Protein AF-L8JVK7-F1 (afdb_monomer_lite)

Foldseek 3Di:
DLLVLLVVLVVLLVVLLVVLQVVFPPRDLQADALLLSCAPPTPCNLCSQVVRLQVSLVSLQVSLVVVVVQPLLNQLSNLSSLLSNLCSVLRAHNLLALDDDPSSVSNVVSVCSNQVSNLVSLVVDPPRPVVSVLSVVLVVQLRHSPRRRNSVSNVSNVCSSSVVSSVVVD

Structure (mmCIF, N/CA/C/O backbone):
data_AF-L8JVK7-F1
#
_entry.id   AF-L8JVK7-F1
#
loop_
_atom_site.group_PDB
_atom_site.id
_atom_site.type_symbol
_atom_site.label_atom_id
_atom_site.label_alt_id
_atom_site.label_comp_id
_atom_site.label_asym_id
_atom_site.label_entity_id
_atom_site.label_seq_id
_atom_site.pdbx_PDB_ins_code
_atom_site.Cartn_x
_atom_site.Cartn_y
_atom_site.Cartn_z
_atom_site.occupancy
_atom_site.B_iso_or_equiv
_atom_site.auth_seq_id
_atom_site.auth_comp_id
_atom_site.auth_asym_id
_atom_site.auth_atom_id
_atom_site.pdbx_PDB_model_num
ATOM 1 N N . MET A 1 1 ? -22.134 5.082 6.004 1.00 75.00 1 MET A N 1
ATOM 2 C CA . MET A 1 1 ? -21.339 5.945 5.094 1.00 75.00 1 MET A CA 1
ATOM 3 C C . MET A 1 1 ? -19.867 5.546 5.098 1.00 75.00 1 MET A C 1
ATOM 5 O O . MET A 1 1 ? -19.363 5.218 4.035 1.00 75.00 1 MET A O 1
ATOM 9 N N . ALA A 1 2 ? -19.220 5.482 6.269 1.00 81.38 2 ALA A N 1
ATOM 10 C CA . ALA A 1 2 ? -17.839 5.010 6.444 1.00 81.38 2 ALA A CA 1
ATOM 11 C C . ALA A 1 2 ? -17.536 3.671 5.732 1.00 81.38 2 ALA A C 1
ATOM 13 O O . ALA A 1 2 ? -16.628 3.608 4.911 1.00 81.38 2 ALA A O 1
ATOM 14 N N . THR A 1 3 ? -18.365 2.650 5.958 1.00 87.38 3 THR A N 1
ATOM 15 C CA . THR A 1 3 ? -18.258 1.316 5.336 1.00 87.38 3 THR A CA 1
ATOM 16 C C . THR A 1 3 ? -18.320 1.338 3.811 1.00 87.38 3 THR A C 1
ATOM 18 O O . THR A 1 3 ? -17.576 0.639 3.134 1.00 87.38 3 THR A O 1
ATOM 21 N N . LEU A 1 4 ? -19.210 2.153 3.235 1.00 88.25 4 LEU A N 1
ATOM 22 C CA . LEU A 1 4 ? -19.347 2.231 1.780 1.00 88.25 4 LEU A CA 1
ATOM 23 C C . LEU A 1 4 ? -18.099 2.860 1.153 1.00 88.25 4 LEU A C 1
ATOM 25 O O . LEU A 1 4 ? -17.653 2.408 0.100 1.00 88.25 4 LEU A O 1
ATOM 29 N N . VAL A 1 5 ? -17.530 3.878 1.809 1.00 86.69 5 VAL A N 1
ATOM 30 C CA . VAL A 1 5 ? -16.297 4.543 1.366 1.00 86.69 5 VAL A CA 1
ATOM 31 C C . VAL A 1 5 ? -15.118 3.574 1.427 1.00 86.69 5 VAL A C 1
ATOM 33 O O . VAL A 1 5 ? -14.394 3.455 0.439 1.00 86.69 5 VAL A O 1
ATOM 36 N N . SER A 1 6 ? -14.954 2.842 2.535 1.00 89.88 6 SER A N 1
ATOM 37 C CA . SER A 1 6 ? -13.867 1.869 2.681 1.00 89.88 6 SER A CA 1
ATOM 38 C C . SER A 1 6 ? -13.971 0.734 1.659 1.00 89.88 6 SER A C 1
ATOM 40 O O . SER A 1 6 ? -12.996 0.469 0.959 1.00 89.88 6 SER A O 1
ATOM 42 N N . ILE A 1 7 ? -15.158 0.144 1.473 1.00 93.75 7 ILE A N 1
ATOM 43 C CA . ILE A 1 7 ? -15.390 -0.897 0.457 1.00 93.75 7 ILE A CA 1
ATOM 44 C C . ILE A 1 7 ? -15.115 -0.369 -0.956 1.00 93.75 7 ILE A C 1
ATOM 46 O O . ILE A 1 7 ? -14.382 -1.002 -1.715 1.00 93.75 7 ILE A O 1
ATOM 50 N N . SER A 1 8 ? -15.674 0.790 -1.319 1.00 93.44 8 SER A N 1
ATOM 51 C CA . SER A 1 8 ? -15.517 1.358 -2.667 1.00 93.44 8 SER A CA 1
ATOM 52 C C . SER A 1 8 ? -14.050 1.626 -2.993 1.00 93.44 8 SER A C 1
ATOM 54 O O . SER A 1 8 ? -13.586 1.312 -4.087 1.00 93.44 8 SER A O 1
ATOM 56 N N . MET A 1 9 ? -13.299 2.156 -2.029 1.00 94.38 9 MET A N 1
ATOM 57 C CA . MET A 1 9 ? -11.869 2.396 -2.170 1.00 94.38 9 MET A CA 1
ATOM 58 C C . MET A 1 9 ? -11.071 1.089 -2.284 1.00 94.38 9 MET A C 1
ATOM 60 O O . MET A 1 9 ? -10.188 1.001 -3.135 1.00 94.38 9 MET A O 1
ATOM 64 N N . SER A 1 10 ? -11.374 0.064 -1.482 1.00 95.75 10 SER A N 1
ATOM 65 C CA . SER A 1 10 ? -10.717 -1.246 -1.593 1.00 95.75 10 SER A CA 1
ATOM 66 C C . SER A 1 10 ? -10.979 -1.911 -2.944 1.00 95.75 10 SER A C 1
ATOM 68 O O . SER A 1 10 ? -10.058 -2.460 -3.548 1.00 95.75 10 SER A O 1
ATOM 70 N N . VAL A 1 11 ? -12.210 -1.818 -3.459 1.00 97.38 11 VAL A N 1
ATOM 71 C CA . VAL A 1 11 ? -12.558 -2.301 -4.804 1.00 97.38 11 VAL A CA 1
ATOM 72 C C . VAL A 1 11 ? -11.807 -1.507 -5.869 1.00 97.38 11 VAL A C 1
ATOM 74 O O . VAL A 1 11 ? -11.226 -2.099 -6.775 1.00 97.38 11 VAL A O 1
ATOM 77 N N . TYR A 1 12 ? -11.759 -0.180 -5.747 1.00 98.06 12 TYR A N 1
ATOM 78 C CA . TYR A 1 12 ? -11.007 0.680 -6.656 1.00 98.06 12 TYR A CA 1
ATOM 79 C C . TYR A 1 12 ? -9.514 0.326 -6.685 1.00 98.06 12 TYR A C 1
ATOM 81 O O . TYR A 1 12 ? -8.946 0.159 -7.765 1.00 98.06 12 TYR A O 1
ATOM 89 N N . LEU A 1 13 ? -8.897 0.134 -5.515 1.00 98.25 13 LEU A N 1
ATOM 90 C CA . LEU A 1 13 ? -7.509 -0.302 -5.398 1.00 98.25 13 LEU A CA 1
ATOM 91 C C . LEU A 1 13 ? -7.296 -1.658 -6.081 1.00 98.25 13 LEU A C 1
ATOM 93 O O . LEU A 1 13 ? -6.391 -1.794 -6.904 1.00 98.25 13 LEU A O 1
ATOM 97 N N . LEU A 1 14 ? -8.143 -2.646 -5.780 1.00 98.12 14 LEU A N 1
ATOM 98 C CA . LEU A 1 14 ? -8.056 -3.987 -6.355 1.00 98.12 14 LEU A CA 1
ATOM 99 C C . LEU A 1 14 ? -8.142 -3.953 -7.886 1.00 98.12 14 LEU A C 1
ATOM 101 O O . LEU A 1 14 ? -7.274 -4.501 -8.568 1.00 98.12 14 LEU A O 1
ATOM 105 N N . LEU A 1 15 ? -9.161 -3.280 -8.427 1.00 98.38 15 LEU A N 1
ATOM 106 C CA . LEU A 1 15 ? -9.359 -3.150 -9.869 1.00 98.38 15 LEU A CA 1
ATOM 107 C C . LEU A 1 15 ? -8.196 -2.404 -10.526 1.00 98.38 15 LEU A C 1
ATOM 109 O O . LEU A 1 15 ? -7.711 -2.833 -11.573 1.00 98.38 15 LEU A O 1
ATOM 113 N N . GLY A 1 16 ? -7.707 -1.335 -9.896 1.00 98.44 16 GLY A N 1
ATOM 114 C CA . GLY A 1 16 ? -6.546 -0.589 -10.366 1.00 98.44 16 GLY A CA 1
ATOM 115 C C . GLY A 1 16 ? -5.284 -1.448 -10.414 1.00 98.44 16 GLY A C 1
ATOM 116 O O . GLY A 1 16 ? -4.599 -1.463 -11.433 1.00 98.44 16 GLY A O 1
ATOM 117 N N . VAL A 1 17 ? -4.996 -2.224 -9.366 1.00 98.38 17 VAL A N 1
ATOM 118 C CA . VAL A 1 17 ? -3.835 -3.130 -9.326 1.00 98.38 17 VAL A CA 1
ATOM 119 C C . VAL A 1 17 ? -3.918 -4.184 -10.427 1.00 98.38 17 VAL A C 1
ATOM 121 O O . VAL A 1 17 ? -2.927 -4.408 -11.122 1.00 98.38 17 VAL A O 1
ATOM 124 N N . VAL A 1 18 ? -5.079 -4.820 -10.611 1.00 98.19 18 VAL A N 1
ATOM 125 C CA . VAL A 1 18 ? -5.285 -5.830 -11.665 1.00 98.19 18 VAL A CA 1
ATOM 126 C C . VAL A 1 18 ? -5.127 -5.205 -13.050 1.00 98.19 18 VAL A C 1
ATOM 128 O O . VAL A 1 18 ? -4.381 -5.716 -13.888 1.00 98.19 18 VAL A O 1
ATOM 131 N N . TYR A 1 19 ? -5.775 -4.064 -13.284 1.00 98.44 19 TYR A N 1
ATOM 132 C CA . TYR A 1 19 ? -5.709 -3.365 -14.560 1.00 98.44 19 TYR A CA 1
ATOM 133 C C . TYR A 1 19 ? -4.276 -2.939 -14.897 1.00 98.44 19 TYR A C 1
ATOM 135 O O . TYR A 1 19 ? -3.773 -3.275 -15.968 1.00 98.44 19 TYR A O 1
ATOM 143 N N . LEU A 1 20 ? -3.582 -2.252 -13.989 1.00 98.38 20 LEU A N 1
ATOM 144 C CA . LEU A 1 20 ? -2.217 -1.773 -14.226 1.00 98.38 20 LEU A CA 1
ATOM 145 C C . LEU A 1 20 ? -1.212 -2.919 -14.337 1.00 98.38 20 LEU A C 1
ATOM 147 O O . LEU A 1 20 ? -0.310 -2.854 -15.173 1.00 98.38 20 LEU A O 1
ATOM 151 N N . GLY A 1 21 ? -1.400 -3.989 -13.559 1.00 97.75 21 GLY A N 1
ATOM 152 C CA . GLY A 1 21 ? -0.612 -5.213 -13.673 1.00 97.75 21 GLY A CA 1
ATOM 153 C C . GLY A 1 21 ? -0.715 -5.846 -15.059 1.00 97.75 21 GLY A C 1
ATOM 154 O O . GLY A 1 21 ? 0.301 -6.255 -15.610 1.00 97.75 21 GLY A O 1
ATOM 155 N N . SER A 1 22 ? -1.900 -5.822 -15.680 1.00 97.12 22 SER A N 1
ATOM 156 C CA . SER A 1 22 ? -2.086 -6.305 -17.059 1.00 97.12 22 SER A CA 1
ATOM 157 C C . SER A 1 22 ? -1.396 -5.441 -18.126 1.00 97.12 22 SER A C 1
ATOM 159 O O . SER A 1 22 ? -1.171 -5.901 -19.244 1.00 97.12 22 SER A O 1
ATOM 161 N N . LYS A 1 23 ? -1.081 -4.177 -17.808 1.00 97.19 23 LYS A N 1
ATOM 162 C CA . LYS A 1 23 ? -0.475 -3.212 -18.741 1.00 97.19 23 LYS A CA 1
ATOM 163 C C . LYS A 1 23 ? 1.040 -3.106 -18.603 1.00 97.19 23 LYS A C 1
ATOM 165 O O . LYS A 1 23 ? 1.707 -2.745 -19.570 1.00 97.19 23 LYS A O 1
ATOM 170 N N . LYS A 1 24 ? 1.596 -3.398 -17.426 1.00 96.44 24 LYS A N 1
ATOM 171 C CA . LYS A 1 24 ? 3.044 -3.380 -17.204 1.00 96.44 24 LYS A CA 1
ATOM 172 C C . LYS A 1 24 ? 3.661 -4.688 -17.710 1.00 96.44 24 LYS A C 1
ATOM 174 O O . LYS A 1 24 ? 3.411 -5.758 -17.162 1.00 96.44 24 LYS A O 1
ATOM 179 N N . GLN A 1 25 ? 4.494 -4.600 -18.748 1.00 91.94 25 GLN A N 1
ATOM 180 C CA . GLN A 1 25 ? 5.178 -5.765 -19.312 1.00 91.94 25 GLN A CA 1
ATOM 181 C C . GLN A 1 25 ? 6.007 -6.493 -18.243 1.00 91.94 25 GLN A C 1
ATOM 183 O O . GLN A 1 25 ? 6.648 -5.862 -17.403 1.00 91.94 25 GLN A O 1
ATOM 188 N N . SER A 1 26 ? 5.976 -7.827 -18.278 1.00 91.69 26 SER A N 1
ATOM 189 C CA . SER A 1 26 ? 6.688 -8.704 -17.338 1.00 91.69 26 SER A CA 1
ATOM 190 C C . SER A 1 26 ? 6.272 -8.551 -15.870 1.00 91.69 26 SER A C 1
ATOM 192 O O . SER A 1 26 ? 6.915 -9.123 -14.992 1.00 91.69 26 SER A O 1
ATOM 194 N N . TYR A 1 27 ? 5.191 -7.824 -15.572 1.00 96.50 27 TYR A N 1
ATOM 195 C CA . TYR A 1 27 ? 4.654 -7.768 -14.222 1.00 96.50 27 TYR A CA 1
ATOM 196 C C . TYR A 1 27 ? 4.026 -9.108 -13.829 1.00 96.50 27 TYR A C 1
ATOM 198 O O . TYR A 1 27 ? 3.300 -9.729 -14.601 1.00 96.50 27 TYR A O 1
ATOM 206 N N . ASN A 1 28 ? 4.294 -9.559 -12.607 1.00 96.94 28 ASN A N 1
ATOM 207 C CA . ASN A 1 28 ? 3.753 -10.794 -12.074 1.00 96.94 28 ASN A CA 1
ATOM 208 C C . ASN A 1 28 ? 3.220 -10.509 -10.670 1.00 96.94 28 ASN A C 1
ATOM 210 O O . ASN A 1 28 ? 3.987 -10.136 -9.788 1.00 96.94 28 ASN A O 1
ATOM 214 N N . HIS A 1 29 ? 1.919 -10.709 -10.458 1.00 96.19 29 HIS A N 1
ATOM 215 C CA . HIS A 1 29 ? 1.257 -10.409 -9.185 1.00 96.19 29 HIS A CA 1
ATOM 216 C C . HIS A 1 29 ? 1.777 -11.231 -7.996 1.00 96.19 29 HIS A C 1
ATOM 218 O O . HIS A 1 29 ? 1.595 -10.823 -6.854 1.00 96.19 29 HIS A O 1
ATOM 224 N N . LEU A 1 30 ? 2.413 -12.378 -8.238 1.00 95.50 30 LEU A N 1
ATOM 225 C CA . LEU A 1 30 ? 2.976 -13.213 -7.178 1.00 95.50 30 LEU A CA 1
ATOM 226 C C . LEU A 1 30 ? 4.382 -12.745 -6.786 1.00 95.50 30 LEU A C 1
ATOM 228 O O . LEU A 1 30 ? 4.726 -12.745 -5.606 1.00 95.50 30 LEU A O 1
ATOM 232 N N . LYS A 1 31 ? 5.178 -12.318 -7.772 1.00 96.75 31 LYS A N 1
ATOM 233 C CA . LYS A 1 31 ? 6.586 -11.948 -7.573 1.00 96.75 31 LYS A CA 1
ATOM 234 C C . LYS A 1 31 ? 6.782 -10.472 -7.258 1.00 96.75 31 LYS A C 1
ATOM 236 O O . LYS A 1 31 ? 7.533 -10.152 -6.351 1.00 96.75 31 LYS A O 1
ATOM 241 N N . HIS A 1 32 ? 6.108 -9.588 -7.984 1.00 97.81 32 HIS A N 1
ATOM 242 C CA . HIS A 1 32 ? 6.326 -8.146 -7.893 1.00 97.81 32 HIS A CA 1
ATOM 243 C C . HIS A 1 32 ? 5.328 -7.496 -6.948 1.00 97.81 32 HIS A C 1
ATOM 245 O O . HIS A 1 32 ? 4.149 -7.853 -6.949 1.00 97.81 32 HIS A O 1
ATOM 251 N N . THR A 1 33 ? 5.775 -6.522 -6.169 1.00 98.00 33 THR A N 1
ATOM 252 C CA . THR A 1 33 ? 4.947 -5.715 -5.276 1.00 98.00 33 THR A CA 1
ATOM 253 C C . THR A 1 33 ? 3.991 -4.822 -6.073 1.00 98.00 33 THR A C 1
ATOM 255 O O . THR A 1 33 ? 4.157 -4.551 -7.264 1.00 98.00 33 THR A O 1
ATOM 258 N N . ILE A 1 34 ? 2.929 -4.360 -5.424 1.00 98.25 34 ILE A N 1
ATOM 259 C CA . ILE A 1 34 ? 2.035 -3.311 -5.906 1.00 98.25 34 ILE A CA 1
ATOM 260 C C . ILE A 1 34 ? 2.831 -2.028 -6.150 1.00 98.25 34 ILE A C 1
ATOM 262 O O . ILE A 1 34 ? 2.643 -1.417 -7.197 1.00 98.25 34 ILE A O 1
ATOM 266 N N . SER A 1 35 ? 3.757 -1.659 -5.257 1.00 97.25 35 SER A N 1
ATOM 267 C CA . SER A 1 35 ? 4.570 -0.442 -5.404 1.00 97.25 35 SER A CA 1
ATOM 268 C C . SER A 1 35 ? 5.380 -0.421 -6.701 1.00 97.25 35 SER A C 1
ATOM 270 O O . SER A 1 35 ? 5.465 0.626 -7.341 1.00 97.25 35 SER A O 1
ATOM 272 N N . GLU A 1 36 ? 5.865 -1.580 -7.162 1.00 97.88 36 GLU A N 1
ATOM 273 C CA . GLU A 1 36 ? 6.584 -1.702 -8.432 1.00 97.88 36 GLU A CA 1
ATOM 274 C C . GLU A 1 36 ? 5.727 -1.305 -9.649 1.00 97.88 36 GLU A C 1
ATOM 276 O O . GLU A 1 36 ? 6.278 -0.949 -10.688 1.00 97.88 36 GLU A O 1
ATOM 281 N N . LEU A 1 37 ? 4.388 -1.286 -9.576 1.00 98.12 37 LEU A N 1
ATOM 282 C CA . LEU A 1 37 ? 3.559 -0.729 -10.662 1.00 98.12 37 LEU A CA 1
ATOM 283 C C . LEU A 1 37 ? 3.899 0.746 -10.931 1.00 98.12 37 LEU A C 1
ATOM 285 O O . LEU A 1 37 ? 3.940 1.174 -12.089 1.00 98.12 37 LEU A O 1
ATOM 289 N N . GLY A 1 38 ? 4.169 1.497 -9.861 1.00 97.12 38 GLY A N 1
ATOM 290 C CA . GLY A 1 38 ? 4.529 2.910 -9.884 1.00 97.12 38 GLY A CA 1
ATOM 291 C C . GLY A 1 38 ? 6.030 3.185 -9.930 1.00 97.12 38 GLY A C 1
ATOM 292 O O . GLY A 1 38 ? 6.413 4.346 -9.809 1.00 97.12 38 GLY A O 1
ATOM 293 N N . GLU A 1 39 ? 6.885 2.175 -10.111 1.00 97.31 39 GLU A N 1
ATOM 294 C CA . GLU A 1 39 ? 8.336 2.384 -10.121 1.00 97.31 39 GLU A CA 1
ATOM 295 C C . GLU A 1 39 ? 8.786 3.337 -11.238 1.00 97.31 39 GLU A C 1
ATOM 297 O O . GLU A 1 39 ? 8.185 3.410 -12.319 1.00 97.31 39 GLU A O 1
ATOM 302 N N . ARG A 1 40 ? 9.881 4.061 -10.996 1.00 95.06 40 ARG A N 1
ATOM 303 C CA . ARG A 1 40 ? 10.439 5.004 -11.976 1.00 95.06 40 ARG A CA 1
ATOM 304 C C . ARG A 1 40 ? 10.745 4.301 -13.302 1.00 95.06 40 ARG A C 1
ATOM 306 O O . ARG A 1 40 ? 11.411 3.276 -13.331 1.00 95.06 40 ARG A O 1
ATOM 313 N N . GLY A 1 41 ? 10.284 4.882 -14.410 1.00 93.88 41 GLY A N 1
ATOM 314 C CA . GLY A 1 41 ? 10.465 4.314 -15.753 1.00 93.88 41 GLY A CA 1
ATOM 315 C C . GLY A 1 41 ? 9.389 3.307 -16.178 1.00 93.88 41 GLY A C 1
ATOM 316 O O . GLY A 1 41 ? 9.380 2.898 -17.335 1.00 93.88 41 GLY A O 1
ATOM 317 N N . SER A 1 42 ? 8.444 2.952 -15.298 1.00 95.94 42 SER A N 1
ATOM 318 C CA . SER A 1 42 ? 7.280 2.134 -15.659 1.00 95.94 42 SER A CA 1
ATOM 319 C C . SER A 1 42 ? 6.422 2.807 -16.740 1.00 95.94 42 SER A C 1
ATOM 321 O O . SER A 1 42 ? 6.116 3.998 -16.665 1.00 95.94 42 SER A O 1
ATOM 323 N N . VAL A 1 43 ? 5.939 2.033 -17.716 1.00 96.94 43 VAL A N 1
ATOM 324 C CA . VAL A 1 43 ? 5.007 2.526 -18.753 1.00 96.94 43 VAL A CA 1
ATOM 325 C C . VAL A 1 43 ? 3.675 3.006 -18.170 1.00 96.94 43 VAL A C 1
ATOM 327 O O . VAL A 1 43 ? 3.027 3.885 -18.733 1.00 96.94 43 VAL A O 1
ATOM 330 N N . VAL A 1 44 ? 3.283 2.472 -17.008 1.00 97.62 44 VAL A N 1
ATOM 331 C CA . VAL A 1 44 ? 2.074 2.878 -16.279 1.00 97.62 44 VAL A CA 1
ATOM 332 C C . VAL A 1 44 ? 2.362 3.850 -15.131 1.00 97.62 44 VAL A C 1
ATOM 334 O O . VAL A 1 44 ? 1.468 4.133 -14.339 1.00 97.62 44 VAL A O 1
ATOM 337 N N . PHE A 1 45 ? 3.577 4.405 -15.053 1.00 97.38 45 PHE A N 1
ATOM 338 C CA . PHE A 1 45 ? 4.055 5.236 -13.943 1.00 97.38 45 PHE A CA 1
ATOM 339 C C . PHE A 1 45 ? 3.058 6.308 -13.487 1.00 97.38 45 PHE A C 1
ATOM 341 O O . PHE A 1 45 ? 2.702 6.363 -12.311 1.00 97.38 45 PHE A O 1
ATOM 348 N N . LYS A 1 46 ? 2.589 7.166 -14.404 1.00 98.00 46 LYS A N 1
ATOM 349 C CA . LYS A 1 46 ? 1.695 8.282 -14.044 1.00 98.00 46 LYS A CA 1
ATOM 350 C C . LYS A 1 46 ? 0.352 7.779 -13.523 1.00 98.00 46 LYS A C 1
ATOM 352 O O . LYS A 1 46 ? -0.168 8.325 -12.556 1.00 98.00 46 LYS A O 1
ATOM 357 N N . LEU A 1 47 ? -0.193 6.745 -14.163 1.00 98.38 47 LEU A N 1
ATOM 358 C CA . LEU A 1 47 ? -1.499 6.202 -13.812 1.00 98.38 47 LEU A CA 1
ATOM 359 C C . LEU A 1 47 ? -1.446 5.428 -12.489 1.00 98.38 47 LEU A C 1
ATOM 361 O O . LEU A 1 47 ? -2.354 5.572 -11.685 1.00 98.38 47 LEU A O 1
ATOM 365 N N . ALA A 1 48 ? -0.371 4.685 -12.222 1.00 98.44 48 ALA A N 1
ATOM 366 C CA . ALA A 1 48 ? -0.162 4.019 -10.938 1.00 98.44 48 ALA A CA 1
ATOM 367 C C . ALA A 1 48 ? -0.000 5.027 -9.791 1.00 98.44 48 ALA A C 1
ATOM 369 O O . ALA A 1 48 ? -0.727 4.968 -8.805 1.00 98.44 48 ALA A O 1
ATOM 370 N N . ASN A 1 49 ? 0.905 5.996 -9.934 1.00 98.62 49 ASN A N 1
ATOM 371 C CA . ASN A 1 49 ? 1.198 6.930 -8.850 1.00 98.62 49 ASN A CA 1
ATOM 372 C C . ASN A 1 49 ? 0.055 7.925 -8.616 1.00 98.62 49 ASN A C 1
ATOM 374 O O . ASN A 1 49 ? -0.472 8.019 -7.512 1.00 98.62 49 ASN A O 1
ATOM 378 N N . TYR A 1 50 ? -0.377 8.645 -9.652 1.00 98.62 50 TYR A N 1
ATOM 379 C CA . TYR A 1 50 ? -1.345 9.737 -9.494 1.00 98.62 50 TYR A CA 1
ATOM 380 C C . TYR A 1 50 ? -2.792 9.317 -9.733 1.00 98.62 50 TYR A C 1
ATOM 382 O O . TYR A 1 50 ? -3.706 9.995 -9.278 1.00 98.62 50 TYR A O 1
ATOM 390 N N . GLY A 1 51 ? -3.005 8.215 -10.449 1.00 98.25 51 GLY A N 1
ATOM 391 C CA . GLY A 1 51 ? -4.331 7.703 -10.777 1.00 98.25 51 GLY A CA 1
ATOM 392 C C . GLY A 1 51 ? -4.746 6.468 -9.986 1.00 98.25 51 GLY A C 1
ATOM 393 O O . GLY A 1 51 ? -5.814 5.949 -10.275 1.00 98.25 51 GLY A O 1
ATOM 394 N N . LEU A 1 52 ? -3.930 5.984 -9.043 1.00 98.62 52 LEU A N 1
ATOM 395 C CA . LEU A 1 52 ? -4.294 4.895 -8.133 1.00 98.62 52 LEU A CA 1
ATOM 396 C C . LEU A 1 52 ? -3.798 5.170 -6.711 1.00 98.62 52 LEU A C 1
ATOM 398 O O . LEU A 1 52 ? -4.613 5.290 -5.800 1.00 98.62 52 LEU A O 1
ATOM 402 N N . PHE A 1 53 ? -2.486 5.329 -6.511 1.00 98.62 53 PHE A N 1
ATOM 403 C CA . PHE A 1 53 ? -1.924 5.470 -5.164 1.00 98.62 53 PHE A CA 1
ATOM 404 C C . PHE A 1 53 ? -2.325 6.782 -4.494 1.00 98.62 53 PHE A C 1
ATOM 406 O O . PHE A 1 53 ? -2.796 6.763 -3.359 1.00 98.62 53 PHE A O 1
ATOM 413 N N . LEU A 1 54 ? -2.219 7.911 -5.200 1.00 98.62 54 LEU A N 1
ATOM 414 C CA . LEU A 1 54 ? -2.592 9.207 -4.639 1.00 98.62 54 LEU A CA 1
ATOM 415 C C . LEU A 1 54 ? -4.085 9.278 -4.252 1.00 98.62 54 LEU A C 1
ATOM 417 O O . LEU A 1 54 ? -4.360 9.639 -3.107 1.00 98.62 54 LEU A O 1
ATOM 421 N N . PRO A 1 55 ? -5.057 8.902 -5.111 1.00 98.12 55 PRO A N 1
ATOM 422 C CA . PRO A 1 55 ? -6.467 8.904 -4.725 1.00 98.12 55 PRO A CA 1
ATOM 423 C C . PRO A 1 55 ? -6.768 7.994 -3.531 1.00 98.12 55 PRO A C 1
ATOM 425 O O . PRO A 1 55 ? -7.527 8.392 -2.648 1.00 98.12 55 PRO A O 1
ATOM 428 N N . VAL A 1 56 ? -6.149 6.808 -3.461 1.00 98.19 56 VAL A N 1
ATOM 429 C CA . VAL A 1 56 ? -6.289 5.897 -2.310 1.00 98.19 56 VAL A CA 1
ATOM 430 C C . VAL A 1 56 ? -5.732 6.542 -1.042 1.00 98.19 56 VAL A C 1
ATOM 432 O O . VAL A 1 56 ? -6.436 6.616 -0.037 1.00 98.19 56 VAL A O 1
ATOM 435 N N . GLY A 1 57 ? -4.514 7.088 -1.094 1.00 98.12 57 GLY A N 1
ATOM 436 C CA . GLY A 1 57 ? -3.882 7.748 0.048 1.00 98.12 57 GLY A CA 1
ATOM 437 C C . GLY A 1 57 ? -4.692 8.936 0.573 1.00 98.12 57 GLY A C 1
ATOM 438 O O . GLY A 1 57 ? -4.918 9.044 1.778 1.00 98.12 57 GLY A O 1
ATOM 439 N N . LEU A 1 58 ? -5.198 9.797 -0.315 1.00 97.38 58 LEU A N 1
ATOM 440 C CA . LEU A 1 58 ? -6.031 10.940 0.077 1.00 97.38 58 LEU A CA 1
ATOM 441 C C . LEU A 1 58 ? -7.379 10.499 0.658 1.00 97.38 58 LEU A C 1
ATOM 443 O O . LEU A 1 58 ? -7.835 11.068 1.650 1.00 97.38 58 LEU A O 1
ATOM 447 N N . SER A 1 59 ? -7.994 9.465 0.079 1.00 95.38 59 SER A N 1
ATOM 448 C CA . SER A 1 59 ? -9.263 8.918 0.572 1.00 95.38 59 SER A CA 1
ATOM 449 C C . SER A 1 59 ? -9.116 8.343 1.979 1.00 95.38 59 SER A C 1
ATOM 451 O O . SER A 1 59 ? -9.960 8.603 2.831 1.00 95.38 59 SER A O 1
ATOM 453 N N . LEU A 1 60 ? -8.016 7.634 2.251 1.00 96.31 60 LEU A N 1
ATOM 454 C CA . LEU A 1 60 ? -7.675 7.124 3.581 1.00 96.31 60 LEU A CA 1
ATOM 455 C C . LEU A 1 60 ? -7.453 8.245 4.602 1.00 96.31 60 LEU A C 1
ATOM 457 O O . LEU A 1 60 ? -7.904 8.121 5.738 1.00 96.31 60 LEU A O 1
ATOM 461 N N . MET A 1 61 ? -6.811 9.350 4.204 1.00 96.12 61 MET A N 1
ATOM 462 C CA . MET A 1 61 ? -6.634 10.503 5.096 1.00 96.12 61 MET A CA 1
ATOM 463 C C . MET A 1 61 ? -7.981 11.131 5.444 1.00 96.12 61 MET A C 1
ATOM 465 O O . MET A 1 61 ? -8.293 11.339 6.614 1.00 96.12 61 MET A O 1
ATOM 469 N N . LEU A 1 62 ? -8.809 11.397 4.430 1.00 92.12 62 LEU A N 1
ATOM 470 C CA . LEU A 1 62 ? -10.151 11.936 4.636 1.00 92.12 62 LEU A CA 1
ATOM 471 C C . LEU A 1 62 ? -10.977 11.011 5.534 1.00 92.12 62 LEU A C 1
ATOM 473 O O . LEU A 1 62 ? -11.660 11.465 6.449 1.00 92.12 62 LEU A O 1
ATOM 477 N N . PHE A 1 63 ? -10.877 9.707 5.299 1.00 90.44 63 PHE A N 1
ATOM 478 C CA . PHE A 1 63 ? -11.544 8.700 6.100 1.00 90.44 63 PHE A CA 1
ATOM 479 C C . PHE A 1 63 ? -11.073 8.717 7.563 1.00 90.44 63 PHE A C 1
ATOM 481 O O . PHE A 1 63 ? -11.914 8.720 8.458 1.00 90.44 63 PHE A O 1
ATOM 488 N N . ALA A 1 64 ? -9.769 8.840 7.823 1.00 93.56 64 ALA A N 1
ATOM 489 C CA . ALA A 1 64 ? -9.222 8.968 9.175 1.00 93.56 64 ALA A CA 1
ATOM 490 C C . ALA A 1 64 ? -9.740 10.206 9.929 1.00 93.56 64 ALA A C 1
ATOM 492 O O . ALA A 1 64 ? -10.002 10.144 11.132 1.00 93.56 64 ALA A O 1
ATOM 493 N N . LEU A 1 65 ? -9.911 11.330 9.224 1.00 90.31 65 LEU A N 1
ATOM 494 C CA . LEU A 1 65 ? -10.455 12.564 9.799 1.00 90.31 65 LEU A CA 1
ATOM 495 C C . LEU A 1 65 ? -11.932 12.411 10.196 1.00 90.31 65 LEU A C 1
ATOM 497 O O . LEU A 1 65 ? -12.372 13.000 11.181 1.00 90.31 65 LEU A O 1
ATOM 501 N N . ILE A 1 66 ? -12.691 11.599 9.455 1.00 85.25 66 ILE A N 1
ATOM 502 C CA . ILE A 1 66 ? -14.116 11.345 9.712 1.00 85.25 66 ILE A CA 1
ATOM 503 C C . ILE A 1 66 ? -14.312 10.236 10.762 1.00 85.25 66 ILE A C 1
ATOM 505 O O . ILE A 1 66 ? -15.249 10.297 11.556 1.00 85.25 66 ILE A O 1
ATOM 509 N N . ALA A 1 67 ? -13.433 9.231 10.799 1.00 79.75 67 ALA A N 1
ATOM 510 C CA . ALA A 1 67 ? -13.507 8.061 11.680 1.00 79.75 67 ALA A CA 1
ATOM 511 C C . ALA A 1 67 ? -13.028 8.317 13.129 1.00 79.75 67 ALA A C 1
ATOM 513 O O . ALA A 1 67 ? -12.719 7.374 13.856 1.00 79.75 67 ALA A O 1
ATOM 514 N N . SER A 1 68 ? -12.991 9.577 13.573 1.00 71.19 68 SER A N 1
ATOM 515 C CA . SER A 1 68 ? -12.276 10.065 14.768 1.00 71.19 68 SER A CA 1
ATOM 516 C C . SER A 1 68 ? -12.679 9.474 16.126 1.00 71.19 68 SER A C 1
ATOM 518 O O . SER A 1 68 ? -12.038 9.770 17.127 1.00 71.19 68 SER A O 1
ATOM 520 N N . LYS A 1 69 ? -13.725 8.644 16.193 1.00 83.88 69 LYS A N 1
ATOM 521 C CA . LYS A 1 69 ? -14.200 8.017 17.438 1.00 83.88 69 LYS A CA 1
ATOM 522 C C . LYS A 1 69 ? -13.592 6.640 17.719 1.00 83.88 69 LYS A C 1
ATOM 524 O O . LYS A 1 69 ? -13.766 6.133 18.820 1.00 83.88 69 LYS A O 1
ATOM 529 N N . ASN A 1 70 ? -12.924 6.028 16.742 1.00 90.38 70 ASN A N 1
ATOM 530 C CA . ASN A 1 70 ? -12.248 4.743 16.901 1.00 90.38 70 ASN A CA 1
ATOM 531 C C . ASN A 1 70 ? -10.753 4.938 16.619 1.00 90.38 70 ASN A C 1
ATOM 533 O O . ASN A 1 70 ? -10.353 5.109 15.468 1.00 90.38 70 ASN A O 1
ATOM 537 N N . GLU A 1 71 ? -9.940 4.929 17.677 1.00 92.81 71 GLU A N 1
ATOM 538 C CA . GLU A 1 71 ? -8.501 5.220 17.603 1.00 92.81 71 GLU A CA 1
ATOM 539 C C . GLU A 1 71 ? -7.741 4.216 16.730 1.00 92.81 71 GLU A C 1
ATOM 541 O O . GLU A 1 71 ? -6.877 4.611 15.949 1.00 92.81 71 GLU A O 1
ATOM 546 N N . VAL A 1 72 ? -8.103 2.929 16.796 1.00 94.31 72 VAL A N 1
ATOM 547 C CA . VAL A 1 72 ? -7.493 1.876 15.969 1.00 94.31 72 VAL A CA 1
ATOM 548 C C . VAL A 1 72 ? -7.800 2.121 14.495 1.00 94.31 72 VAL A C 1
ATOM 550 O O . VAL A 1 72 ? -6.896 2.098 13.661 1.00 94.31 72 VAL A O 1
ATOM 553 N N . LEU A 1 73 ? -9.063 2.406 14.170 1.00 94.38 73 LEU A N 1
ATOM 554 C CA . LEU A 1 73 ? -9.492 2.699 12.804 1.00 94.38 73 LEU A CA 1
ATOM 555 C C . LEU A 1 73 ? -8.818 3.962 12.260 1.00 94.38 73 LEU A C 1
ATOM 557 O O . LEU A 1 73 ? -8.318 3.959 11.133 1.00 94.38 73 LEU A O 1
ATOM 561 N N . GLN A 1 74 ? -8.789 5.034 13.053 1.00 95.62 74 GLN A N 1
ATOM 562 C CA . GLN A 1 74 ? -8.161 6.295 12.675 1.00 95.62 74 GLN A CA 1
ATOM 563 C C . GLN A 1 74 ? -6.657 6.113 12.448 1.00 95.62 74 GLN A C 1
ATOM 565 O O . GLN A 1 74 ? -6.150 6.494 11.393 1.00 95.62 74 GLN A O 1
ATOM 570 N N . GLY A 1 75 ? -5.956 5.497 13.400 1.00 96.31 75 GLY A N 1
ATOM 571 C CA . GLY A 1 75 ? -4.523 5.249 13.321 1.00 96.31 75 GLY A CA 1
ATOM 572 C C . GLY A 1 75 ? -4.135 4.387 12.124 1.00 96.31 75 GLY A C 1
ATOM 573 O O . GLY A 1 75 ? -3.276 4.773 11.329 1.00 96.31 75 GLY A O 1
ATOM 574 N N . LEU A 1 76 ? -4.841 3.270 11.924 1.00 96.56 76 LEU A N 1
ATOM 575 C CA . LEU A 1 76 ? -4.654 2.395 10.765 1.00 96.56 76 LEU A CA 1
ATOM 576 C C . LEU A 1 76 ? -4.852 3.149 9.441 1.00 96.56 76 LEU A C 1
ATOM 578 O O . LEU A 1 76 ? -4.053 3.006 8.514 1.00 96.56 76 LEU A O 1
ATOM 582 N N . SER A 1 77 ? -5.886 3.988 9.365 1.00 97.00 77 SER A N 1
ATOM 583 C CA . SER A 1 77 ? -6.190 4.786 8.173 1.00 97.00 77 SER A CA 1
ATOM 584 C C . SER A 1 77 ? -5.098 5.817 7.871 1.00 97.00 77 SER A C 1
ATOM 586 O O . SER A 1 77 ? -4.725 5.985 6.710 1.00 97.00 77 SER A O 1
ATOM 588 N N . ILE A 1 78 ? -4.528 6.462 8.896 1.00 98.06 78 ILE A N 1
ATOM 589 C CA . ILE A 1 78 ? -3.397 7.393 8.745 1.00 98.06 78 ILE A CA 1
ATOM 590 C C . ILE A 1 78 ? -2.155 6.655 8.240 1.00 98.06 78 ILE A C 1
ATOM 592 O O . ILE A 1 78 ? -1.526 7.106 7.284 1.00 98.06 78 ILE A O 1
ATOM 596 N N . CYS A 1 79 ? -1.813 5.507 8.831 1.00 98.50 79 CYS A N 1
ATOM 597 C CA . CYS A 1 79 ? -0.656 4.712 8.414 1.00 98.50 79 CYS A CA 1
ATOM 598 C C . CYS A 1 79 ? -0.765 4.270 6.947 1.00 98.50 79 CYS A C 1
ATOM 600 O O . CYS A 1 79 ? 0.175 4.463 6.174 1.00 98.50 79 CYS A O 1
ATOM 602 N N . LEU A 1 80 ? -1.925 3.741 6.542 1.00 98.31 80 LEU A N 1
ATOM 603 C CA . LEU A 1 80 ? -2.194 3.384 5.146 1.00 98.31 80 LEU A CA 1
ATOM 604 C C . LEU A 1 80 ? -2.125 4.613 4.230 1.00 98.31 80 LEU A C 1
ATOM 606 O O . LEU A 1 80 ? -1.523 4.553 3.158 1.00 98.31 80 LEU A O 1
ATOM 610 N N . SER A 1 81 ? -2.699 5.741 4.657 1.00 98.38 81 SER A N 1
ATOM 611 C CA . SER A 1 81 ? -2.665 6.987 3.893 1.00 98.38 81 SER A CA 1
ATOM 612 C C . SER A 1 81 ? -1.237 7.447 3.608 1.00 98.38 81 SER A C 1
ATOM 614 O O . SER A 1 81 ? -0.918 7.738 2.457 1.00 98.38 81 SER A O 1
ATOM 616 N N . ILE A 1 82 ? -0.368 7.458 4.625 1.00 98.56 82 ILE A N 1
ATOM 617 C CA . ILE A 1 82 ? 1.041 7.845 4.485 1.00 98.56 82 ILE A CA 1
ATOM 618 C C . ILE A 1 82 ? 1.747 6.948 3.466 1.00 98.56 82 ILE A C 1
ATOM 620 O O . ILE A 1 82 ? 2.409 7.470 2.569 1.00 98.56 82 ILE A O 1
ATOM 624 N N . GLY A 1 83 ? 1.570 5.626 3.559 1.00 98.44 83 GLY A N 1
ATOM 625 C CA . GLY A 1 83 ? 2.164 4.676 2.617 1.00 98.44 83 GLY A CA 1
ATOM 626 C C . GLY A 1 83 ? 1.770 4.959 1.168 1.00 98.44 83 GLY A C 1
ATOM 627 O O . GLY A 1 83 ? 2.633 5.199 0.323 1.00 98.44 83 GLY A O 1
ATOM 628 N N . TYR A 1 84 ? 0.466 5.020 0.889 1.00 98.56 84 TYR A N 1
ATOM 629 C CA . TYR A 1 84 ? -0.051 5.243 -0.464 1.00 98.56 84 TYR A CA 1
ATOM 630 C C . TYR A 1 84 ? 0.239 6.654 -1.002 1.00 98.56 84 TYR A C 1
ATOM 632 O O . TYR A 1 84 ? 0.665 6.805 -2.149 1.00 98.56 84 TYR A O 1
ATOM 640 N N . ALA A 1 85 ? 0.040 7.697 -0.192 1.00 98.50 85 ALA A N 1
ATOM 641 C CA . ALA A 1 85 ? 0.237 9.078 -0.624 1.00 98.50 85 ALA A CA 1
ATOM 642 C C . ALA A 1 85 ? 1.716 9.383 -0.884 1.00 98.50 85 ALA A C 1
ATOM 644 O O . ALA A 1 85 ? 2.050 9.960 -1.919 1.00 98.50 85 ALA A O 1
ATOM 645 N N . LEU A 1 86 ? 2.621 8.971 0.012 1.00 98.44 86 LEU A N 1
ATOM 646 C CA . LEU A 1 86 ? 4.050 9.194 -0.202 1.00 98.44 86 LEU A CA 1
ATOM 647 C C . LEU A 1 86 ? 4.602 8.309 -1.317 1.00 98.44 86 LEU A C 1
ATOM 649 O O . LEU A 1 86 ? 5.427 8.800 -2.082 1.00 98.44 86 LEU A O 1
ATOM 653 N N . ALA A 1 87 ? 4.118 7.075 -1.493 1.00 97.62 87 ALA A N 1
ATOM 654 C CA . ALA A 1 87 ? 4.513 6.243 -2.631 1.00 97.62 87 ALA A CA 1
ATOM 655 C C . ALA A 1 87 ? 4.216 6.914 -3.984 1.00 97.62 87 ALA A C 1
ATOM 657 O O . ALA A 1 87 ? 4.995 6.749 -4.918 1.00 97.62 87 ALA A O 1
ATOM 658 N N . ALA A 1 88 ? 3.147 7.714 -4.079 1.00 98.38 88 ALA A N 1
ATOM 659 C CA . ALA A 1 88 ? 2.806 8.446 -5.297 1.00 98.38 88 ALA A CA 1
ATOM 660 C C . ALA A 1 88 ? 3.810 9.561 -5.654 1.00 98.38 88 ALA A C 1
ATOM 662 O O . ALA A 1 88 ? 4.086 9.800 -6.832 1.00 98.38 88 ALA A O 1
ATOM 663 N N . PHE A 1 89 ? 4.350 10.270 -4.657 1.00 98.38 89 PHE A N 1
ATOM 664 C CA . PHE A 1 89 ? 5.306 11.370 -4.870 1.00 98.38 89 PHE A CA 1
ATOM 665 C C . PHE A 1 89 ? 6.769 10.914 -4.827 1.00 98.38 89 PHE A C 1
ATOM 667 O O . PHE A 1 89 ? 7.631 11.499 -5.488 1.00 98.38 89 PHE A O 1
ATOM 674 N N . PHE A 1 90 ? 7.035 9.845 -4.083 1.00 98.31 90 PHE A N 1
ATOM 675 C CA . PHE A 1 90 ? 8.331 9.203 -3.908 1.00 98.31 90 PHE A CA 1
ATOM 676 C C . PHE A 1 90 ? 8.213 7.743 -4.370 1.00 98.31 90 PHE A C 1
ATOM 678 O O . PHE A 1 90 ? 8.182 6.821 -3.554 1.00 98.31 90 PHE A O 1
ATOM 685 N N . PRO A 1 91 ? 8.090 7.519 -5.691 1.00 97.81 91 PRO A N 1
ATOM 686 C CA . PRO A 1 91 ? 8.001 6.181 -6.258 1.00 97.81 91 PRO A CA 1
ATOM 687 C C . PRO A 1 91 ? 9.294 5.410 -6.010 1.00 97.81 91 PRO A C 1
ATOM 689 O O . PRO A 1 91 ? 10.384 5.995 -6.001 1.00 97.81 91 PRO A O 1
ATOM 692 N N . CYS A 1 92 ? 9.166 4.093 -5.868 1.00 97.69 92 CYS A N 1
ATOM 693 C CA . CYS A 1 92 ? 10.320 3.221 -5.747 1.00 97.69 92 CYS A CA 1
ATOM 694 C C . CYS A 1 92 ? 11.157 3.218 -7.037 1.00 97.69 92 CYS A C 1
ATOM 696 O O . CYS A 1 92 ? 10.697 3.528 -8.145 1.00 97.69 92 CYS A O 1
ATOM 698 N N . ASP A 1 93 ? 12.414 2.851 -6.877 1.00 98.06 93 ASP A N 1
ATOM 699 C CA . ASP A 1 93 ? 13.318 2.526 -7.962 1.00 98.06 93 ASP A CA 1
ATOM 700 C C . ASP A 1 93 ? 12.918 1.181 -8.586 1.00 98.06 93 ASP A C 1
ATOM 702 O O . ASP A 1 93 ? 12.204 0.399 -7.947 1.00 98.06 93 ASP A O 1
ATOM 706 N N . PRO A 1 94 ? 13.345 0.898 -9.831 1.00 96.50 94 PRO A N 1
ATOM 707 C CA . PRO A 1 94 ? 13.062 -0.377 -10.476 1.00 96.50 94 PRO A CA 1
ATOM 708 C C . PRO A 1 94 ? 13.458 -1.571 -9.603 1.00 96.50 94 PRO A C 1
ATOM 710 O O . PRO A 1 94 ? 14.591 -1.642 -9.126 1.00 96.50 94 PRO A O 1
ATOM 713 N N . GLY A 1 95 ? 12.521 -2.494 -9.380 1.00 94.69 95 GLY A N 1
ATOM 714 C CA . GLY A 1 95 ? 12.737 -3.657 -8.509 1.00 94.69 95 GLY A CA 1
ATOM 715 C C . GLY A 1 95 ? 12.539 -3.390 -7.009 1.00 94.69 95 GLY A C 1
ATOM 716 O O . GLY A 1 95 ? 12.681 -4.304 -6.194 1.00 94.69 95 GLY A O 1
ATOM 717 N N . SER A 1 96 ? 12.229 -2.149 -6.614 1.00 95.06 96 SER A N 1
ATOM 718 C CA . SER A 1 96 ? 12.054 -1.703 -5.223 1.00 95.06 96 SER A CA 1
ATOM 719 C C . SER A 1 96 ? 13.145 -2.227 -4.267 1.00 95.06 96 SER A C 1
ATOM 721 O O . SER A 1 96 ? 12.825 -2.999 -3.349 1.00 95.06 96 SER A O 1
ATOM 723 N N . PRO A 1 97 ? 14.424 -1.862 -4.489 1.00 95.75 97 PRO A N 1
ATOM 724 C CA . PRO A 1 97 ? 15.542 -2.316 -3.672 1.0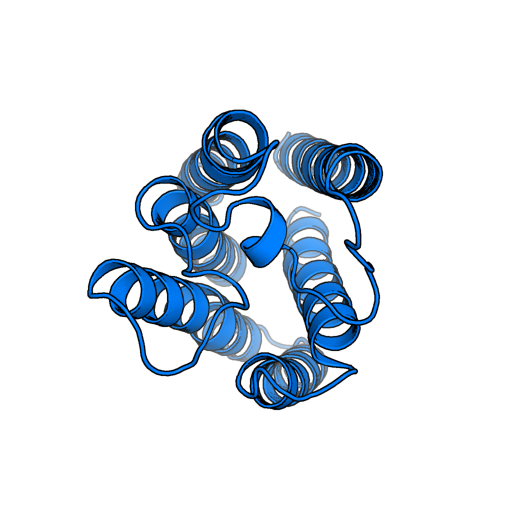0 95.75 97 PRO A CA 1
ATOM 725 C C . PRO A 1 97 ? 15.515 -1.727 -2.250 1.00 95.75 97 PRO A C 1
ATOM 727 O O . PRO A 1 97 ? 14.863 -0.717 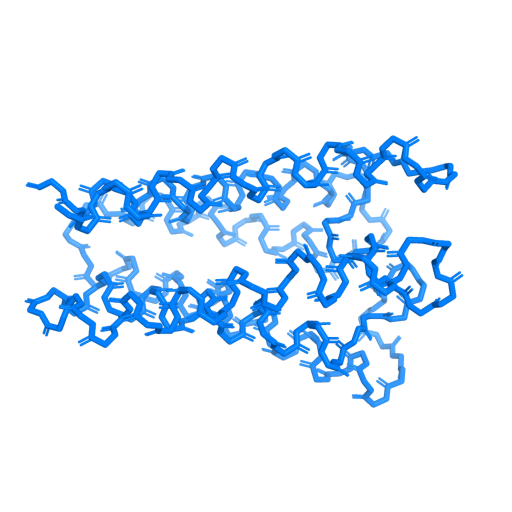-1.976 1.00 95.75 97 PRO A O 1
ATOM 730 N N . ILE A 1 98 ? 16.255 -2.358 -1.331 1.00 92.88 98 ILE A N 1
ATOM 731 C CA . ILE A 1 98 ? 16.433 -1.849 0.042 1.00 92.88 98 ILE A CA 1
ATOM 732 C C . ILE A 1 98 ? 17.227 -0.537 0.014 1.00 92.88 98 ILE A C 1
ATOM 734 O O . ILE A 1 98 ? 16.828 0.451 0.631 1.00 92.88 98 ILE A O 1
ATOM 738 N N . GLU A 1 99 ? 18.322 -0.532 -0.745 1.00 93.06 99 GLU A N 1
ATOM 739 C CA . GLU A 1 99 ? 19.180 0.627 -0.973 1.00 93.06 99 GLU A CA 1
ATOM 740 C C . GLU A 1 99 ? 19.006 1.126 -2.406 1.00 93.06 99 GLU A C 1
ATOM 742 O O . GLU A 1 99 ? 18.949 0.342 -3.354 1.00 93.06 99 GLU A O 1
ATOM 747 N N . GLY A 1 100 ? 18.901 2.439 -2.571 1.00 94.62 100 GLY A N 1
ATOM 748 C CA . GLY A 1 100 ? 18.657 3.049 -3.869 1.00 94.62 100 GLY A CA 1
ATOM 749 C C . GLY A 1 100 ? 18.754 4.563 -3.790 1.00 94.62 100 GLY A C 1
ATOM 750 O O . GLY A 1 100 ? 19.534 5.124 -3.027 1.00 94.62 100 GLY A O 1
ATOM 751 N N . SER A 1 101 ? 17.956 5.250 -4.596 1.00 98.00 101 SER A N 1
ATOM 752 C CA . SER A 1 101 ? 17.890 6.706 -4.565 1.00 98.00 101 SER A CA 1
ATOM 753 C C . SER A 1 101 ? 17.299 7.244 -3.257 1.00 98.00 101 SER A C 1
ATOM 755 O O . SER A 1 101 ? 16.591 6.555 -2.525 1.00 98.00 101 SER A O 1
ATOM 757 N N . TRP A 1 102 ? 17.486 8.540 -2.996 1.00 98.00 102 TRP A N 1
ATOM 758 C CA . TRP A 1 102 ? 16.827 9.221 -1.873 1.00 98.00 102 TRP A CA 1
ATOM 759 C C . TRP A 1 102 ? 15.293 9.062 -1.892 1.00 98.00 102 TRP A C 1
ATOM 761 O O . TRP A 1 102 ? 14.664 9.001 -0.838 1.00 98.00 102 TRP A O 1
ATOM 771 N N . ARG A 1 103 ? 14.683 8.933 -3.083 1.00 97.56 103 ARG A N 1
ATOM 772 C CA . ARG A 1 103 ? 13.247 8.649 -3.224 1.00 97.56 103 ARG A CA 1
ATOM 773 C C . ARG A 1 103 ? 12.907 7.237 -2.762 1.00 97.56 103 ARG A C 1
ATOM 775 O O . ARG A 1 103 ? 11.909 7.079 -2.073 1.00 97.56 103 ARG A O 1
ATOM 782 N N . GLN A 1 104 ? 13.751 6.247 -3.069 1.00 97.81 104 GLN A N 1
ATOM 783 C CA . GLN A 1 104 ? 13.605 4.879 -2.557 1.00 97.81 104 GLN A CA 1
ATOM 784 C C . GLN A 1 104 ? 13.641 4.854 -1.026 1.00 97.81 104 GLN A C 1
ATOM 786 O O . GLN A 1 104 ? 12.844 4.154 -0.413 1.00 97.81 104 GLN A O 1
ATOM 791 N N . HIS A 1 105 ? 14.513 5.643 -0.395 1.00 98.12 105 HIS A N 1
ATOM 792 C CA . HIS A 1 105 ? 14.559 5.719 1.067 1.00 98.12 105 HIS A CA 1
ATOM 793 C C . HIS A 1 105 ? 13.267 6.286 1.665 1.00 98.12 105 HIS A C 1
ATOM 795 O O . HIS A 1 105 ? 12.735 5.709 2.612 1.00 98.12 105 HIS A O 1
ATOM 801 N N . ILE A 1 106 ? 12.717 7.360 1.086 1.00 98.38 106 ILE A N 1
ATOM 802 C CA . ILE A 1 106 ? 11.420 7.903 1.523 1.00 98.38 106 ILE A CA 1
ATOM 803 C C . ILE A 1 106 ? 10.291 6.898 1.259 1.00 98.38 106 ILE A C 1
ATOM 805 O O . ILE A 1 106 ? 9.432 6.718 2.116 1.00 98.38 106 ILE A O 1
ATOM 809 N N . HIS A 1 107 ? 10.315 6.203 0.119 1.00 98.38 107 HIS A N 1
ATOM 810 C CA . HIS A 1 107 ? 9.358 5.146 -0.206 1.00 98.38 107 HIS A CA 1
ATOM 811 C C . HIS A 1 107 ? 9.381 4.015 0.831 1.00 98.38 107 HIS A C 1
ATOM 813 O O . HIS A 1 107 ? 8.340 3.621 1.351 1.00 98.38 107 HIS A O 1
ATOM 819 N N . ASN A 1 108 ? 10.574 3.519 1.165 1.00 97.94 108 ASN A N 1
ATOM 820 C CA . ASN A 1 108 ? 10.763 2.459 2.152 1.00 97.94 108 ASN A CA 1
ATOM 821 C C . ASN A 1 108 ? 10.322 2.919 3.546 1.00 97.94 108 ASN A C 1
ATOM 823 O O . ASN A 1 108 ? 9.662 2.1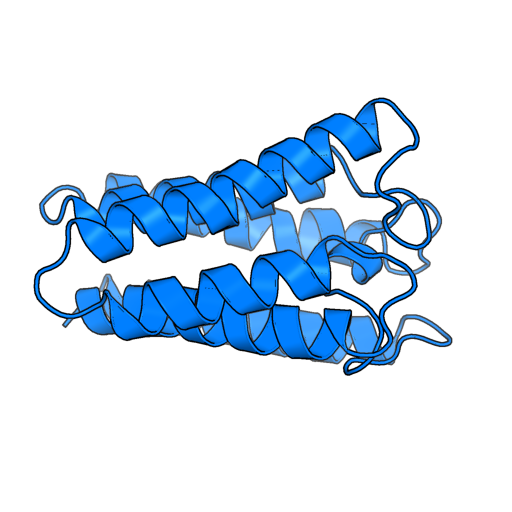61 4.251 1.00 97.94 108 ASN A O 1
ATOM 827 N N . LEU A 1 109 ? 10.617 4.168 3.923 1.00 98.19 109 LEU A N 1
ATOM 828 C CA . LEU A 1 109 ? 10.149 4.749 5.180 1.00 98.19 109 LEU A CA 1
ATOM 829 C C . LEU A 1 109 ? 8.618 4.864 5.221 1.00 98.19 109 LEU A C 1
ATOM 831 O O . LEU A 1 109 ? 8.009 4.518 6.229 1.00 98.19 109 LEU A O 1
ATOM 835 N N . ALA A 1 110 ? 7.984 5.296 4.131 1.00 98.50 110 ALA A N 1
ATOM 836 C CA . ALA A 1 110 ? 6.529 5.359 4.030 1.00 98.50 110 ALA A CA 1
ATOM 837 C C . ALA A 1 110 ? 5.890 3.966 4.138 1.00 98.50 110 ALA A C 1
ATOM 839 O O . ALA A 1 110 ? 4.933 3.786 4.890 1.00 98.50 110 ALA A O 1
ATOM 840 N N . GLY A 1 111 ? 6.458 2.967 3.453 1.00 98.19 111 GLY A N 1
ATOM 841 C CA . GLY A 1 111 ? 6.046 1.569 3.579 1.00 98.19 111 GLY A CA 1
ATOM 842 C C . GLY A 1 111 ? 6.229 1.034 5.002 1.00 98.19 111 GLY A C 1
ATOM 843 O O . GLY A 1 111 ? 5.350 0.353 5.524 1.00 98.19 111 GLY A O 1
ATOM 844 N N . PHE A 1 112 ? 7.324 1.394 5.676 1.00 98.06 112 PHE A N 1
ATOM 845 C CA . PHE A 1 112 ? 7.535 1.050 7.080 1.00 98.06 112 PHE A CA 1
ATOM 846 C C . PHE A 1 112 ? 6.458 1.667 7.981 1.00 98.06 112 PHE A C 1
ATOM 848 O O . PHE A 1 112 ? 5.857 0.947 8.772 1.00 98.06 112 PHE A O 1
ATOM 855 N N . VAL A 1 113 ? 6.152 2.961 7.831 1.00 98.62 113 VAL A N 1
ATOM 856 C CA . VAL A 1 113 ? 5.071 3.623 8.586 1.00 98.62 113 VAL A CA 1
ATOM 857 C C . VAL A 1 113 ? 3.724 2.944 8.336 1.00 98.62 113 VAL A C 1
ATOM 859 O O . VAL A 1 113 ? 2.973 2.721 9.283 1.00 98.62 113 VAL A O 1
ATOM 862 N N . GLN A 1 114 ? 3.435 2.564 7.090 1.00 98.62 114 GLN A N 1
ATOM 863 C CA . GLN A 1 114 ? 2.222 1.830 6.744 1.00 98.62 114 GLN A CA 1
ATOM 864 C C . GLN A 1 114 ? 2.136 0.485 7.475 1.00 98.62 114 GLN A C 1
ATOM 866 O O . GLN A 1 114 ? 1.165 0.241 8.191 1.00 98.62 114 GLN A O 1
ATOM 871 N N . TYR A 1 115 ? 3.128 -0.392 7.301 1.00 98.44 115 TYR A N 1
ATOM 872 C CA . TYR A 1 115 ? 3.053 -1.755 7.827 1.00 98.44 115 TYR A CA 1
ATOM 873 C C . TYR A 1 115 ? 3.314 -1.813 9.333 1.00 98.44 115 TYR A C 1
ATOM 875 O O . TYR A 1 115 ? 2.513 -2.394 10.059 1.00 98.44 115 TYR A O 1
ATOM 883 N N . ALA A 1 116 ? 4.392 -1.200 9.827 1.00 98.19 116 ALA A N 1
ATOM 884 C CA . ALA A 1 116 ? 4.728 -1.220 11.251 1.00 98.19 116 ALA A CA 1
ATOM 885 C C . ALA A 1 116 ? 3.733 -0.399 12.083 1.00 98.19 116 ALA A C 1
ATOM 887 O O . ALA A 1 116 ? 3.325 -0.838 13.157 1.00 98.19 116 ALA A O 1
ATOM 888 N N . GLY A 1 117 ? 3.285 0.753 11.572 1.00 98.19 117 GLY A N 1
ATOM 889 C CA . GLY A 1 117 ? 2.231 1.539 12.213 1.00 98.19 117 GLY A CA 1
ATOM 890 C C . GLY A 1 117 ? 0.882 0.816 12.201 1.00 98.19 117 GLY A C 1
ATOM 891 O O . GLY A 1 117 ? 0.208 0.765 13.227 1.00 98.19 117 GLY A O 1
ATOM 892 N N . GLY A 1 118 ? 0.525 0.165 11.088 1.00 97.75 118 GLY A N 1
ATOM 893 C CA . GLY A 1 118 ? -0.655 -0.699 11.018 1.00 97.75 118 GLY A CA 1
ATOM 894 C C . GLY A 1 118 ? -0.609 -1.825 12.055 1.00 97.75 118 GLY A C 1
ATOM 895 O O . GLY A 1 118 ? -1.549 -1.979 12.827 1.00 97.75 118 GLY A O 1
ATOM 896 N N . ILE A 1 119 ? 0.509 -2.555 12.141 1.00 98.12 119 ILE A N 1
ATOM 897 C CA . ILE A 1 119 ? 0.750 -3.583 13.169 1.00 98.12 119 ILE A CA 1
ATOM 898 C C . ILE A 1 119 ? 0.575 -3.005 14.579 1.00 98.12 119 ILE A C 1
ATOM 900 O O . ILE A 1 119 ? -0.113 -3.607 15.401 1.00 98.12 119 ILE A O 1
ATOM 904 N N . TYR A 1 120 ? 1.164 -1.838 14.855 1.00 97.88 120 TYR A N 1
ATOM 905 C CA . TYR A 1 120 ? 1.061 -1.179 16.157 1.00 97.88 120 TYR A CA 1
ATOM 906 C C . TYR A 1 120 ? -0.395 -0.913 16.552 1.00 97.88 120 TYR A C 1
ATOM 908 O O . TYR A 1 120 ? -0.800 -1.299 17.648 1.00 97.88 120 TYR A O 1
ATOM 916 N N . PHE A 1 121 ? -1.196 -0.316 15.663 1.00 96.88 121 PHE A N 1
ATOM 917 C CA . PHE A 1 121 ? -2.606 -0.041 15.949 1.00 96.88 121 PHE A CA 1
ATOM 918 C C . PHE A 1 121 ? -3.442 -1.317 16.070 1.00 96.88 121 PHE A C 1
ATOM 920 O O . PHE A 1 121 ? -4.324 -1.379 16.923 1.00 96.88 121 PHE A O 1
ATOM 927 N N . LEU A 1 122 ? -3.143 -2.359 15.291 1.00 96.31 122 LEU A N 1
ATOM 928 C CA . LEU A 1 122 ? -3.811 -3.653 15.442 1.00 96.31 122 LEU A CA 1
ATOM 929 C C . LEU A 1 122 ? -3.550 -4.279 16.819 1.00 96.31 122 LEU A C 1
ATOM 931 O O . LEU A 1 122 ? -4.478 -4.829 17.401 1.00 96.31 122 LEU A O 1
ATOM 935 N N . PHE A 1 123 ? -2.345 -4.137 17.380 1.00 95.19 123 PHE A N 1
ATOM 936 C CA . PHE A 1 123 ? -2.058 -4.579 18.752 1.00 95.19 123 PHE A CA 1
ATOM 937 C C . PHE A 1 123 ? -2.773 -3.762 19.837 1.00 95.19 123 PHE A C 1
ATOM 939 O O . PHE A 1 123 ? -2.941 -4.266 20.943 1.00 95.19 123 PHE A O 1
ATOM 946 N N . GLN A 1 124 ? -3.196 -2.525 19.550 1.00 92.75 124 GLN A N 1
ATOM 947 C CA . GLN A 1 124 ? -4.033 -1.756 20.482 1.00 92.75 124 GLN A CA 1
ATOM 948 C C . GLN A 1 124 ? -5.495 -2.240 20.483 1.00 92.75 124 GLN A C 1
ATOM 950 O O . GLN A 1 124 ? -6.233 -1.978 21.430 1.00 92.75 124 GLN A O 1
ATOM 955 N N . GLY A 1 125 ? -5.931 -2.941 19.430 1.00 87.44 125 GLY A N 1
ATOM 956 C CA . GLY A 1 125 ? -7.246 -3.578 19.377 1.00 87.44 125 GLY A CA 1
ATOM 957 C C . GLY A 1 125 ? -7.261 -4.916 20.118 1.00 87.44 125 GLY A C 1
ATOM 958 O O . GLY A 1 125 ? -6.270 -5.641 20.119 1.00 87.44 125 GLY A O 1
ATOM 959 N N . GLN A 1 126 ? -8.396 -5.275 20.726 1.00 77.00 126 GLN A N 1
ATOM 960 C CA . GLN A 1 126 ? -8.458 -6.431 21.631 1.00 77.00 126 GLN A CA 1
ATOM 961 C C . GLN A 1 126 ? -8.277 -7.801 20.941 1.00 77.00 126 GLN A C 1
ATOM 963 O O . GLN A 1 126 ? -7.839 -8.735 21.603 1.00 77.00 126 GLN A O 1
ATOM 968 N N . ASP A 1 127 ? -8.491 -7.910 19.619 1.00 88.69 127 ASP A N 1
ATOM 969 C CA . ASP A 1 127 ? -8.584 -9.212 18.930 1.00 88.69 127 ASP A CA 1
ATOM 970 C C . ASP A 1 127 ? -7.745 -9.352 17.641 1.00 88.69 127 ASP A C 1
ATOM 972 O O . ASP A 1 127 ? -7.886 -10.327 16.901 1.00 88.69 127 ASP A O 1
ATOM 976 N N . TYR A 1 128 ? -6.837 -8.414 17.341 1.00 95.25 128 TYR A N 1
ATOM 977 C CA . TYR A 1 128 ? -6.108 -8.415 16.056 1.00 95.25 128 TYR A CA 1
ATOM 978 C C . TYR A 1 128 ? -4.643 -8.863 16.137 1.00 95.25 128 TYR A C 1
ATOM 980 O O . TYR A 1 128 ? -3.937 -8.825 15.129 1.00 95.25 128 TYR A O 1
ATOM 988 N N . SER A 1 129 ? -4.178 -9.352 17.289 1.00 94.06 129 SER A N 1
ATOM 989 C CA . SER A 1 129 ? -2.780 -9.765 17.505 1.00 94.06 129 SER A CA 1
ATOM 990 C C . SER A 1 129 ? -2.294 -10.846 16.532 1.00 94.06 129 SER A C 1
ATOM 992 O O . SER A 1 129 ? -1.169 -10.775 16.037 1.00 94.06 129 SER A O 1
ATOM 994 N N . LEU A 1 130 ? -3.142 -11.830 16.203 1.00 95.62 130 LEU A N 1
ATOM 995 C CA . LEU A 1 130 ? -2.799 -12.860 15.214 1.00 95.62 130 LEU A CA 1
ATOM 996 C C . LEU A 1 130 ? -2.617 -12.249 13.817 1.00 95.62 130 LEU A C 1
ATOM 998 O O . LEU A 1 130 ? -1.648 -12.555 13.124 1.00 95.62 130 LEU A O 1
ATOM 1002 N N . VAL A 1 131 ? -3.526 -11.353 13.423 1.00 97.12 131 VAL A N 1
ATOM 1003 C CA . VAL A 1 131 ? -3.471 -10.644 12.138 1.00 97.12 131 VAL A CA 1
ATOM 1004 C C . VAL A 1 131 ? -2.215 -9.773 12.062 1.00 97.12 131 VAL A C 1
ATOM 1006 O O . VAL A 1 131 ? -1.492 -9.824 11.067 1.00 97.12 131 VAL A O 1
ATOM 1009 N N . ALA A 1 132 ? -1.903 -9.046 13.136 1.00 97.31 132 ALA A N 1
ATOM 1010 C CA . ALA A 1 132 ? -0.689 -8.247 13.263 1.00 97.31 132 ALA A CA 1
ATOM 1011 C C . ALA A 1 132 ? 0.582 -9.106 13.111 1.00 97.31 132 ALA A C 1
ATOM 1013 O O . ALA A 1 132 ? 1.492 -8.736 12.367 1.00 97.31 132 ALA A O 1
ATOM 1014 N N . GLY A 1 133 ? 0.620 -10.292 13.731 1.00 97.25 133 GLY A N 1
ATOM 1015 C CA . GLY A 1 133 ? 1.718 -11.253 13.583 1.00 97.25 133 GLY A CA 1
ATOM 1016 C C . GLY A 1 133 ? 1.896 -11.763 12.147 1.00 97.25 133 GLY A C 1
ATOM 1017 O O . GLY A 1 133 ? 3.022 -11.841 11.654 1.00 97.25 133 GLY A O 1
ATOM 1018 N N . ILE A 1 134 ? 0.801 -12.045 11.434 1.00 98.19 134 ILE A N 1
ATOM 1019 C CA . ILE A 1 134 ? 0.853 -12.451 10.018 1.00 98.19 134 ILE A CA 1
ATOM 1020 C C . ILE A 1 134 ? 1.399 -11.312 9.146 1.00 98.19 134 ILE A C 1
ATOM 1022 O O . ILE A 1 134 ? 2.256 -11.549 8.291 1.00 98.19 134 ILE A O 1
ATOM 1026 N N . ILE A 1 135 ? 0.949 -10.074 9.370 1.00 98.31 135 ILE A N 1
ATOM 1027 C CA . ILE A 1 135 ? 1.438 -8.898 8.633 1.00 98.31 135 ILE A CA 1
ATOM 1028 C C . ILE A 1 135 ? 2.928 -8.671 8.912 1.00 98.31 135 ILE A C 1
ATOM 1030 O O . ILE A 1 135 ? 3.677 -8.375 7.983 1.00 98.31 135 ILE A O 1
ATOM 1034 N N . PHE A 1 136 ? 3.382 -8.870 10.152 1.00 98.19 136 PHE A N 1
ATOM 1035 C CA . PHE A 1 136 ? 4.801 -8.784 10.501 1.00 98.19 136 PHE A CA 1
ATOM 1036 C C . PHE A 1 136 ? 5.650 -9.788 9.710 1.00 98.19 136 PHE A C 1
ATOM 1038 O O . PHE A 1 136 ? 6.664 -9.413 9.123 1.00 98.19 136 PHE A O 1
ATOM 1045 N N . ILE A 1 137 ? 5.206 -11.045 9.606 1.00 98.00 137 ILE A N 1
ATOM 1046 C CA . ILE A 1 137 ? 5.878 -12.049 8.767 1.00 98.00 137 ILE A CA 1
ATOM 1047 C C . ILE 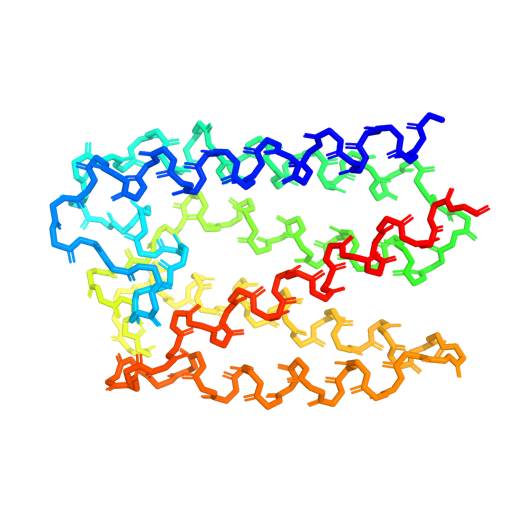A 1 137 ? 5.873 -11.605 7.299 1.00 98.00 137 ILE A C 1
ATOM 1049 O O . ILE A 1 137 ? 6.907 -11.664 6.636 1.00 98.00 137 ILE A O 1
ATOM 1053 N N . CYS A 1 138 ? 4.747 -11.101 6.786 1.00 98.25 138 CYS A N 1
ATOM 1054 C CA . CYS A 1 138 ? 4.675 -10.593 5.415 1.00 98.25 138 CYS A CA 1
ATOM 1055 C C . CYS A 1 138 ? 5.675 -9.452 5.172 1.00 98.25 138 CYS A C 1
ATOM 1057 O O . CYS A 1 138 ? 6.341 -9.445 4.139 1.00 98.25 138 CYS A O 1
ATOM 1059 N N . LEU A 1 139 ? 5.837 -8.530 6.126 1.00 96.94 139 LEU A N 1
ATOM 1060 C CA . LEU A 1 139 ? 6.795 -7.425 6.042 1.00 96.94 139 LEU A CA 1
ATOM 1061 C C . LEU A 1 139 ? 8.237 -7.922 5.886 1.00 96.94 139 LEU A C 1
ATOM 1063 O O . LEU A 1 139 ? 8.981 -7.375 5.070 1.00 96.94 139 LEU A O 1
ATOM 1067 N N . ILE A 1 140 ? 8.620 -8.989 6.595 1.00 95.94 140 ILE A N 1
ATOM 1068 C CA . ILE A 1 140 ? 9.934 -9.627 6.420 1.00 95.94 140 ILE A CA 1
ATOM 1069 C C . ILE A 1 140 ? 10.103 -10.072 4.963 1.00 95.94 140 ILE A C 1
ATOM 1071 O O . ILE A 1 140 ? 11.093 -9.728 4.328 1.00 95.94 140 ILE A O 1
ATOM 1075 N N . PHE A 1 141 ? 9.118 -10.770 4.392 1.00 96.94 141 PHE A N 1
ATOM 1076 C CA . PHE A 1 141 ? 9.185 -11.245 3.005 1.00 96.94 141 PHE A CA 1
ATOM 1077 C C . PHE A 1 141 ? 9.235 -10.096 1.989 1.00 96.94 141 PHE A C 1
ATOM 1079 O O . PHE A 1 141 ? 9.985 -10.176 1.017 1.00 96.94 141 PHE A O 1
ATOM 1086 N N . ILE A 1 142 ? 8.466 -9.028 2.221 1.00 96.81 142 ILE A N 1
ATOM 1087 C CA . ILE A 1 142 ? 8.408 -7.838 1.356 1.00 96.81 142 ILE A CA 1
ATOM 1088 C C . ILE A 1 142 ? 9.753 -7.102 1.317 1.00 96.81 142 ILE A C 1
ATOM 1090 O O . ILE A 1 142 ? 10.126 -6.566 0.267 1.00 96.81 142 ILE A O 1
ATOM 1094 N N . SER A 1 143 ? 10.471 -7.104 2.444 1.00 94.12 143 SER A N 1
ATOM 1095 C CA . SER A 1 143 ? 11.713 -6.351 2.647 1.00 94.12 143 SER A CA 1
ATOM 1096 C C . SER A 1 143 ? 12.895 -6.892 1.842 1.00 94.12 143 SER A C 1
ATOM 1098 O O . SER A 1 143 ? 13.846 -6.152 1.627 1.00 94.12 143 SER A O 1
ATOM 1100 N N . PHE A 1 144 ? 12.847 -8.141 1.364 1.00 93.62 144 PHE A N 1
ATOM 1101 C CA . PHE A 1 144 ? 13.908 -8.744 0.551 1.00 93.62 144 PHE A CA 1
ATOM 1102 C C . PHE A 1 144 ? 13.546 -8.705 -0.943 1.00 93.62 144 PHE A C 1
ATOM 1104 O O . PHE A 1 144 ? 12.702 -9.489 -1.383 1.00 93.62 144 PHE A O 1
ATOM 1111 N N . PRO A 1 145 ? 14.188 -7.850 -1.764 1.00 91.19 145 PRO A N 1
ATOM 1112 C CA . PRO A 1 145 ? 13.817 -7.671 -3.168 1.00 91.19 145 PRO A CA 1
ATOM 1113 C C . PRO A 1 145 ? 13.945 -8.938 -4.016 1.00 91.19 145 PRO A C 1
ATOM 1115 O O . PRO A 1 145 ? 13.184 -9.129 -4.960 1.00 91.19 145 PRO A O 1
ATOM 1118 N N . GLN A 1 146 ? 14.881 -9.822 -3.663 1.00 91.38 146 GLN A N 1
ATOM 1119 C CA . GLN A 1 146 ? 15.122 -11.085 -4.362 1.00 91.38 146 GLN A CA 1
ATOM 1120 C C . GLN A 1 146 ? 14.122 -12.185 -3.974 1.00 91.38 146 GLN A C 1
ATOM 1122 O O . GLN A 1 146 ? 14.127 -13.254 -4.583 1.00 91.38 146 GLN A O 1
ATOM 1127 N N . ASN A 1 147 ? 13.275 -11.960 -2.964 1.00 93.75 147 ASN A N 1
ATOM 1128 C CA . ASN A 1 147 ? 12.327 -12.964 -2.506 1.00 93.75 147 ASN A CA 1
ATOM 1129 C C . ASN A 1 147 ? 11.195 -13.141 -3.537 1.00 93.75 147 ASN A C 1
ATOM 1131 O O . ASN A 1 147 ? 10.414 -12.212 -3.752 1.00 93.75 147 ASN A O 1
ATOM 1135 N N . PRO A 1 148 ? 11.031 -14.335 -4.140 1.00 93.75 148 PRO A N 1
ATOM 1136 C CA . PRO A 1 148 ? 10.021 -14.564 -5.172 1.00 93.75 148 PRO A CA 1
ATOM 1137 C C . PRO A 1 148 ? 8.580 -14.515 -4.644 1.00 93.75 148 PRO A C 1
ATOM 1139 O O . PRO A 1 148 ? 7.652 -14.458 -5.446 1.00 93.75 148 PRO A O 1
ATOM 1142 N N . ALA A 1 149 ? 8.383 -14.551 -3.323 1.00 96.19 149 ALA A N 1
ATOM 1143 C CA . ALA A 1 149 ? 7.076 -14.495 -2.678 1.00 96.19 149 ALA A CA 1
ATOM 1144 C C . ALA A 1 149 ? 6.708 -13.093 -2.158 1.00 96.19 149 ALA A C 1
ATOM 1146 O O . ALA A 1 149 ? 5.632 -12.930 -1.581 1.00 96.19 149 ALA A O 1
ATOM 1147 N N . ARG A 1 150 ? 7.555 -12.068 -2.359 1.00 97.12 150 ARG A N 1
ATOM 1148 C CA . ARG A 1 150 ? 7.300 -10.709 -1.842 1.00 97.12 150 ARG A CA 1
ATOM 1149 C C . ARG A 1 150 ? 5.990 -10.111 -2.358 1.00 97.12 150 ARG A C 1
ATOM 1151 O O . ARG A 1 150 ? 5.282 -9.444 -1.607 1.00 97.12 150 ARG A O 1
ATOM 1158 N N . GLY A 1 151 ? 5.635 -10.392 -3.614 1.00 97.62 151 GLY A N 1
ATOM 1159 C CA . GLY A 1 151 ? 4.377 -9.946 -4.202 1.00 97.62 151 GLY A CA 1
ATOM 1160 C C . GLY A 1 151 ? 3.169 -10.558 -3.492 1.00 97.62 151 GLY A C 1
ATOM 1161 O O . GLY A 1 151 ? 2.267 -9.815 -3.109 1.00 97.62 151 GLY A O 1
ATOM 1162 N N . VAL A 1 152 ? 3.166 -11.875 -3.263 1.00 98.19 152 VAL A N 1
ATOM 1163 C CA . VAL A 1 152 ? 2.109 -12.576 -2.506 1.00 98.19 152 VAL A CA 1
ATOM 1164 C C . VAL A 1 152 ? 2.027 -12.065 -1.072 1.00 98.19 152 VAL A C 1
ATOM 1166 O O . VAL A 1 152 ? 0.939 -11.719 -0.618 1.00 98.19 152 VAL A O 1
ATOM 1169 N N . ALA A 1 153 ? 3.168 -11.967 -0.385 1.00 98.50 153 ALA A N 1
ATOM 1170 C CA . ALA A 1 153 ? 3.240 -11.466 0.984 1.00 98.50 153 ALA A CA 1
ATOM 1171 C C . ALA A 1 153 ? 2.616 -10.069 1.100 1.00 98.50 153 ALA A C 1
ATOM 1173 O O . ALA A 1 153 ? 1.816 -9.822 2.001 1.00 98.50 153 ALA A O 1
ATOM 1174 N N . GLN A 1 154 ? 2.887 -9.184 0.137 1.00 98.44 154 GLN A N 1
ATOM 1175 C CA . GLN A 1 154 ? 2.245 -7.877 0.115 1.00 98.44 154 GLN A CA 1
ATOM 1176 C C . GLN A 1 154 ? 0.730 -7.968 -0.063 1.00 98.44 154 GLN A C 1
ATOM 1178 O O . GLN A 1 154 ? 0.011 -7.259 0.625 1.00 98.44 154 GLN A O 1
ATOM 1183 N N . ARG A 1 155 ? 0.207 -8.845 -0.929 1.00 98.25 155 ARG A N 1
ATOM 1184 C CA . ARG A 1 155 ? -1.256 -8.955 -1.107 1.00 98.25 155 ARG A CA 1
ATOM 1185 C C . ARG A 1 155 ? -1.927 -9.435 0.162 1.00 98.25 155 ARG A C 1
ATOM 1187 O O . ARG A 1 155 ? -2.973 -8.905 0.504 1.00 98.25 155 ARG A O 1
ATOM 1194 N N . ILE A 1 156 ? -1.325 -10.397 0.854 1.00 98.62 156 ILE A N 1
ATOM 1195 C CA . ILE A 1 156 ? -1.832 -10.868 2.144 1.00 98.62 156 ILE A CA 1
ATOM 1196 C C . ILE A 1 156 ? -1.845 -9.708 3.145 1.00 98.62 156 ILE A C 1
ATOM 1198 O O . ILE A 1 156 ? -2.881 -9.453 3.752 1.00 98.62 156 ILE A O 1
ATOM 1202 N N . ALA A 1 157 ? -0.743 -8.961 3.266 1.00 98.56 157 ALA A N 1
ATOM 1203 C CA . ALA A 1 157 ? -0.669 -7.810 4.162 1.00 98.56 157 ALA A CA 1
ATOM 1204 C C . ALA A 1 157 ? -1.727 -6.738 3.837 1.00 98.56 157 ALA A C 1
ATOM 1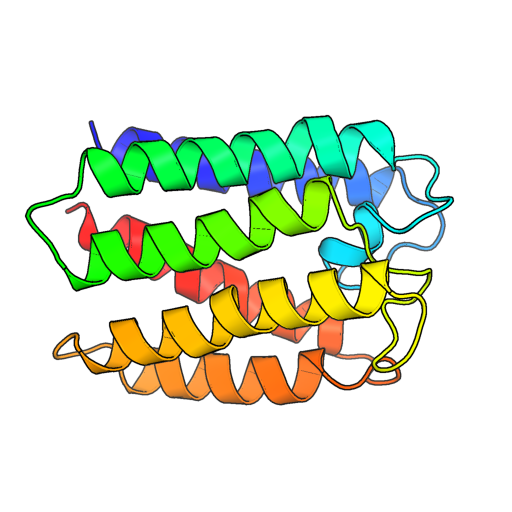206 O O . ALA A 1 157 ? -2.450 -6.309 4.732 1.00 98.56 157 ALA A O 1
ATOM 1207 N N . GLU A 1 158 ? -1.867 -6.343 2.568 1.00 98.38 158 GLU A N 1
ATOM 1208 C CA . GLU A 1 158 ? -2.872 -5.361 2.137 1.00 98.38 158 GLU A CA 1
ATOM 1209 C C . GLU A 1 158 ? -4.302 -5.866 2.373 1.00 98.38 158 GLU A C 1
ATOM 1211 O O . GLU A 1 158 ? -5.129 -5.130 2.904 1.00 98.38 158 GLU A O 1
ATOM 1216 N N . LEU A 1 159 ? -4.606 -7.125 2.032 1.00 98.25 159 LEU A N 1
ATOM 1217 C CA . LEU A 1 159 ? -5.934 -7.710 2.246 1.00 98.25 159 LEU A CA 1
ATOM 1218 C C . LEU A 1 159 ? -6.313 -7.724 3.726 1.00 98.25 159 LEU A C 1
ATOM 1220 O O . LEU A 1 159 ? -7.453 -7.414 4.061 1.00 98.25 159 LEU A O 1
ATOM 1224 N N . LEU A 1 160 ? -5.368 -8.049 4.608 1.00 98.31 160 LEU A N 1
ATOM 1225 C CA . LEU A 1 160 ? -5.596 -8.029 6.049 1.00 98.31 160 LEU A CA 1
ATOM 1226 C C . LEU A 1 160 ? -5.789 -6.599 6.566 1.00 98.31 160 LEU A C 1
ATOM 1228 O O . LEU A 1 160 ? -6.761 -6.344 7.271 1.00 98.31 160 LEU A O 1
ATOM 1232 N N . LEU A 1 161 ? -4.928 -5.652 6.182 1.00 97.94 161 LEU A N 1
ATOM 1233 C CA . LEU A 1 161 ? -5.034 -4.257 6.625 1.00 97.94 161 LEU A CA 1
ATOM 1234 C C . LEU A 1 161 ? -6.348 -3.608 6.164 1.00 97.94 161 LEU A C 1
ATOM 1236 O O . LEU A 1 161 ? -7.072 -3.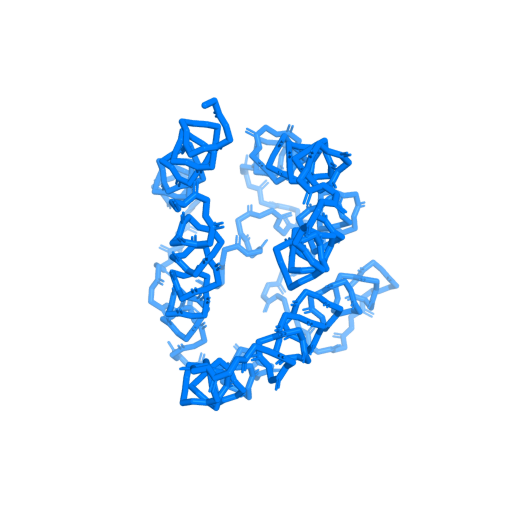042 6.982 1.00 97.94 161 LEU A O 1
ATOM 1240 N N . PHE A 1 162 ? -6.697 -3.723 4.879 1.00 97.44 162 PHE A N 1
ATOM 1241 C CA . PHE A 1 162 ? -7.959 -3.183 4.364 1.00 97.44 162 PHE A CA 1
ATOM 1242 C C . PHE A 1 162 ? -9.178 -3.969 4.862 1.00 97.44 162 PHE A C 1
ATOM 1244 O O . PHE A 1 162 ? -10.225 -3.373 5.102 1.00 97.44 162 PHE A O 1
ATOM 1251 N N . GLY A 1 163 ? -9.052 -5.284 5.062 1.00 96.81 163 GLY A N 1
ATOM 1252 C CA . GLY A 1 163 ? -10.108 -6.120 5.631 1.00 96.81 163 GLY A CA 1
ATOM 1253 C C . GLY A 1 163 ? -10.464 -5.702 7.055 1.00 96.81 163 GLY A C 1
ATOM 1254 O O . GLY A 1 163 ? -11.642 -5.504 7.352 1.00 96.81 163 GLY A O 1
ATOM 1255 N N . ILE A 1 164 ? -9.460 -5.480 7.911 1.00 95.62 164 ILE A N 1
ATOM 1256 C CA . ILE A 1 164 ? -9.683 -4.955 9.264 1.00 95.62 164 ILE A CA 1
ATOM 1257 C C . ILE A 1 164 ? -10.201 -3.517 9.223 1.00 95.62 164 ILE A C 1
ATOM 1259 O O . ILE A 1 164 ? -11.134 -3.196 9.955 1.00 95.62 164 ILE A O 1
ATOM 1263 N N . LEU A 1 165 ? -9.673 -2.666 8.335 1.00 94.88 165 LEU A N 1
ATOM 1264 C CA . LEU A 1 165 ? -10.186 -1.305 8.162 1.00 94.88 165 LEU A CA 1
ATOM 1265 C C . LEU A 1 165 ? -11.685 -1.309 7.842 1.00 94.88 165 LEU A C 1
ATOM 1267 O O . LEU A 1 165 ? -12.425 -0.538 8.440 1.00 94.88 165 LEU A O 1
ATOM 1271 N N . ILE A 1 166 ? -12.146 -2.186 6.943 1.00 94.56 166 ILE A N 1
ATOM 1272 C CA . ILE A 1 166 ? -13.572 -2.358 6.629 1.00 94.56 166 ILE A CA 1
ATOM 1273 C C . ILE A 1 166 ? -14.333 -2.931 7.830 1.00 94.56 166 ILE A C 1
ATOM 1275 O O . ILE A 1 166 ? -15.396 -2.413 8.168 1.00 94.56 166 ILE A O 1
ATOM 1279 N N . HIS A 1 167 ? -13.805 -3.967 8.483 1.00 93.94 167 HIS A N 1
ATOM 1280 C CA . HIS A 1 167 ? -14.454 -4.609 9.627 1.00 93.94 167 HIS A CA 1
ATOM 1281 C C . HIS A 1 167 ? -14.737 -3.619 10.766 1.00 93.94 167 HIS A C 1
ATOM 1283 O O . HIS A 1 167 ? -15.848 -3.584 11.277 1.00 93.94 167 HIS A O 1
ATOM 1289 N N . LEU A 1 168 ? -13.781 -2.741 11.074 1.00 92.25 168 LEU A N 1
ATOM 1290 C CA . LEU A 1 168 ? -13.905 -1.697 12.096 1.00 92.25 168 LEU A CA 1
ATOM 1291 C C . LEU A 1 168 ? -14.923 -0.589 11.757 1.00 92.25 168 LEU A C 1
ATOM 1293 O O . LEU A 1 168 ? -15.129 0.311 12.570 1.00 92.25 168 LEU A O 1
ATOM 1297 N N . THR A 1 169 ? -15.528 -0.608 10.562 1.00 90.56 169 THR A N 1
ATOM 1298 C CA . THR A 1 169 ? -16.591 0.339 10.178 1.00 90.56 169 THR A CA 1
ATOM 1299 C C . THR A 1 169 ? -18.011 -0.153 10.450 1.00 90.56 169 THR A C 1
ATOM 1301 O O . THR A 1 169 ? -18.944 0.625 10.229 1.00 90.56 169 THR A O 1
ATOM 1304 N N . PHE A 1 170 ? -18.173 -1.415 10.856 1.00 85.44 170 PHE A N 1
ATOM 1305 C CA . PHE A 1 170 ? -19.443 -1.991 11.305 1.00 85.44 170 PHE A CA 1
ATOM 1306 C C . PHE A 1 170 ? -19.602 -1.808 12.815 1.00 85.44 170 PHE A C 1
ATOM 1308 O O . PHE A 1 170 ? -20.757 -1.577 13.234 1.00 85.44 170 PHE A O 1
#

InterPro domains:
  IPR009339 Protein of unknown function DUF998 [PF06197] (13-166)

Radius of gyration: 14.87 Å; chains: 1; bounding box: 40×27×41 Å

Secondary structure (DSSP, 8-state):
-HHHHHHHHHHHHHHHHHHHHHHSTT--TTTS-SGGGG-TT-TTHHHHIIIIIHHHHHHHHHHHHH-TT-HHHHHHHHHHHHHHHHHHHSPPPTT--SS--HHHHHHHHHHHHHHHHHHHHHHHSTT-HHHHHHHHHHHHHHH-TT-TTHHHHHHHHHHHHHHHHHHTT-

Sequence (170 aa):
MATLVSISMSVYLLLGVVYLGSKKQSYNHLKHTISELGERGSVVFKLANYGLFLPVGLSLMLFALIASKNEVLQGLSICLSIGYALAAFFPCDPGSPIEGSWRQHIHNLAGFVQYAGGIYFLFQGQDYSLVAGIIFICLIFISFPQNPARGVAQRIAELLLFGILIHLTF

pLDDT: mean 95.59, std 4.47, range [71.19, 98.62]

Organism: NCBI:txid1237149